Protein AF-A0A8H6DWB8-F1 (afdb_monomer_lite)

InterPro domains:
  IPR018865 Inactive serine/threonine-protein kinase 19-like [PF10494] (78-175)
  IPR018865 Inactive serine/threonine-protein kinase 19-like [PTHR15243] (1-166)

Foldseek 3Di:
DDDDDDDDDDPDDDDDDDDDVVVVVVPDDDDDDDDDDDDDDDDDPDDDPCPPVPCQDDQPDPDDPPPAPVVVLVVCLVPVDDDDDPDPPDDPVNVVVVVVVNVPDASKDFLVVVSSNDPDSVVSVVRQVVCVVVVQKDKAAQPPPPPDSRRIIIHGPVSVLVVLVPDPVDDPVVSDD

pLDDT: mean 73.39, std 18.03, range [39.69, 94.25]

Structure (mmCIF, N/CA/C/O backbone):
data_AF-A0A8H6DWB8-F1
#
_entry.id   AF-A0A8H6DWB8-F1
#
loop_
_atom_site.group_PDB
_atom_site.id
_atom_site.type_symbol
_atom_site.label_atom_id
_atom_site.label_alt_id
_atom_site.label_comp_id
_atom_site.label_asym_id
_atom_site.label_entity_id
_atom_site.label_seq_id
_atom_site.pdbx_PDB_ins_code
_atom_site.Cartn_x
_atom_site.Cartn_y
_atom_site.Cartn_z
_atom_site.occupancy
_atom_site.B_iso_or_equiv
_atom_site.auth_seq_id
_atom_site.auth_comp_id
_atom_site.auth_asym_id
_atom_site.auth_atom_id
_atom_site.pdbx_PDB_model_num
ATOM 1 N N . MET A 1 1 ? 41.504 -56.273 58.563 1.00 39.69 1 MET A N 1
ATOM 2 C CA . MET A 1 1 ? 40.436 -56.239 57.541 1.00 39.69 1 MET A CA 1
ATOM 3 C C . MET A 1 1 ? 40.649 -54.994 56.695 1.00 39.69 1 MET A C 1
ATOM 5 O O . MET A 1 1 ? 40.508 -53.897 57.215 1.00 39.69 1 MET A O 1
ATOM 9 N N . SER A 1 2 ? 41.107 -55.154 55.454 1.00 45.44 2 SER A N 1
ATOM 10 C CA . SER A 1 2 ? 41.433 -54.060 54.530 1.00 45.44 2 SER A CA 1
ATOM 11 C C . SER A 1 2 ? 40.285 -53.857 53.543 1.00 45.44 2 SER A C 1
ATOM 13 O O . SER A 1 2 ? 39.944 -54.768 52.792 1.00 45.44 2 SER A O 1
ATOM 15 N N . LEU A 1 3 ? 39.672 -52.674 53.558 1.00 54.38 3 LEU A N 1
ATOM 16 C CA . LEU A 1 3 ? 38.595 -52.315 52.639 1.00 54.38 3 LEU A CA 1
ATOM 17 C C . LEU A 1 3 ? 39.209 -51.744 51.354 1.00 54.38 3 LEU A C 1
ATOM 19 O O . LEU A 1 3 ? 39.768 -50.650 51.355 1.00 54.38 3 LEU A O 1
ATOM 23 N N . HIS A 1 4 ? 39.130 -52.508 50.265 1.00 50.88 4 HIS A N 1
ATOM 24 C CA . HIS A 1 4 ? 39.502 -52.055 48.928 1.00 50.88 4 HIS A CA 1
ATOM 25 C C . HIS A 1 4 ? 38.440 -51.084 48.394 1.00 50.88 4 HIS A C 1
ATOM 27 O O . HIS A 1 4 ? 37.282 -51.457 48.224 1.00 50.88 4 HIS A O 1
ATOM 33 N N . ALA A 1 5 ? 38.836 -49.844 48.107 1.00 60.22 5 ALA A N 1
ATOM 34 C CA . ALA A 1 5 ? 38.002 -48.877 47.403 1.00 60.22 5 ALA A CA 1
ATOM 35 C C . ALA A 1 5 ? 38.189 -49.043 45.885 1.00 60.22 5 ALA A C 1
ATOM 37 O O . ALA A 1 5 ? 39.232 -48.696 45.333 1.00 60.22 5 ALA A O 1
ATOM 38 N N . THR A 1 6 ? 37.184 -49.586 45.202 1.00 59.06 6 THR A N 1
ATOM 39 C CA . THR A 1 6 ? 37.097 -49.594 43.734 1.00 59.06 6 THR A CA 1
ATOM 40 C C . THR A 1 6 ? 36.538 -48.257 43.230 1.00 59.06 6 THR A C 1
ATOM 42 O O . THR A 1 6 ? 35.483 -47.838 43.713 1.00 59.06 6 THR A O 1
ATOM 45 N N . PRO A 1 7 ? 37.170 -47.577 42.255 1.00 56.56 7 PRO A N 1
ATOM 46 C CA . PRO A 1 7 ? 36.610 -46.367 41.663 1.00 56.56 7 PRO A CA 1
ATOM 47 C C . PRO A 1 7 ? 35.389 -46.707 40.797 1.00 56.56 7 PRO A C 1
ATOM 49 O O . PRO A 1 7 ? 35.483 -47.428 39.805 1.00 56.56 7 PRO A O 1
ATOM 52 N N . ALA A 1 8 ? 34.229 -46.174 41.182 1.00 53.19 8 ALA A N 1
ATOM 53 C CA . ALA A 1 8 ? 32.994 -46.279 40.419 1.00 53.19 8 ALA A CA 1
ATOM 54 C C . ALA A 1 8 ? 33.087 -45.463 39.117 1.00 53.19 8 ALA A C 1
ATOM 56 O O . ALA A 1 8 ? 33.349 -44.258 39.113 1.00 53.19 8 ALA A O 1
ATOM 57 N N . HIS A 1 9 ? 32.852 -46.156 38.007 1.00 44.34 9 HIS A N 1
ATOM 58 C CA . HIS A 1 9 ? 32.803 -45.652 36.640 1.00 44.34 9 HIS A CA 1
ATOM 59 C C . HIS A 1 9 ? 31.644 -44.645 36.473 1.00 44.34 9 HIS A C 1
ATOM 61 O O . HIS A 1 9 ? 30.487 -45.026 36.324 1.00 44.34 9 HIS A O 1
ATOM 67 N N . SER A 1 10 ? 31.942 -43.344 36.485 1.00 60.69 10 SER A N 1
ATOM 68 C CA . SER A 1 10 ? 30.985 -42.288 36.124 1.00 60.69 10 SER A CA 1
ATOM 69 C C . SER A 1 10 ? 31.097 -41.993 34.628 1.00 60.69 10 SER A C 1
ATOM 71 O O . SER A 1 10 ? 32.066 -41.386 34.166 1.00 60.69 10 SER A O 1
ATOM 73 N N . SER A 1 11 ? 30.117 -42.434 33.839 1.00 58.47 11 SER A N 1
ATOM 74 C CA . SER A 1 11 ? 30.010 -42.103 32.415 1.00 58.47 11 SER A CA 1
ATOM 75 C C . SER A 1 11 ? 29.557 -40.649 32.242 1.00 58.47 11 SER A C 1
ATOM 77 O O . SER A 1 11 ? 28.371 -40.350 32.075 1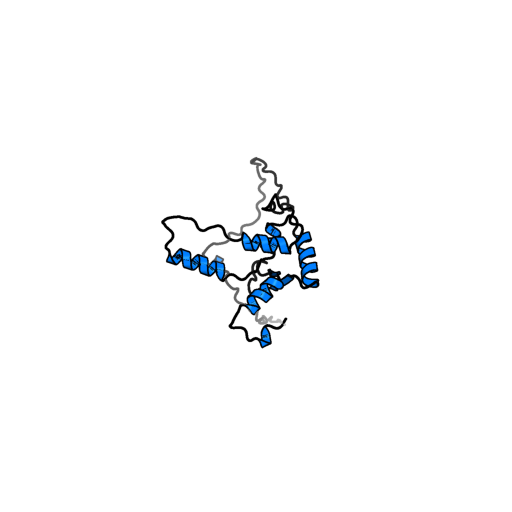.00 58.47 11 SER A O 1
ATOM 79 N N . ARG A 1 12 ? 30.513 -39.717 32.293 1.00 52.66 12 ARG A N 1
ATOM 80 C CA . ARG A 1 12 ? 30.289 -38.300 31.993 1.00 52.66 12 ARG A CA 1
ATOM 81 C C . ARG A 1 12 ? 30.158 -38.110 30.480 1.00 52.66 12 ARG A C 1
ATOM 83 O O . ARG A 1 12 ? 31.144 -38.152 29.754 1.00 52.66 12 ARG A O 1
ATOM 90 N N . ILE A 1 13 ? 28.936 -37.869 30.014 1.00 59.91 13 ILE A N 1
ATOM 91 C CA . ILE A 1 13 ? 28.641 -37.486 28.628 1.00 59.91 13 ILE A CA 1
ATOM 92 C C . ILE A 1 13 ? 29.342 -36.161 28.296 1.00 59.91 13 ILE A C 1
ATOM 94 O O . ILE A 1 13 ? 28.992 -35.098 28.814 1.00 59.91 13 ILE A O 1
ATOM 98 N N . THR A 1 14 ? 30.335 -36.219 27.412 1.00 56.38 14 THR A N 1
ATOM 99 C CA . THR A 1 14 ? 30.997 -35.054 26.822 1.00 56.38 14 THR A CA 1
ATOM 100 C C . THR A 1 14 ? 30.311 -34.716 25.499 1.00 56.38 14 THR A C 1
ATOM 102 O O . THR A 1 14 ? 30.551 -35.325 24.462 1.00 56.38 14 THR A O 1
ATOM 105 N N . LYS A 1 15 ? 29.417 -33.722 25.508 1.00 62.47 15 LYS A N 1
ATOM 106 C CA . LYS A 1 15 ? 28.901 -33.154 24.252 1.00 62.47 15 LYS A CA 1
ATOM 107 C C . LYS A 1 15 ? 30.028 -32.352 23.580 1.00 62.47 15 LYS A C 1
ATOM 109 O O . LYS A 1 15 ? 30.641 -31.521 24.258 1.00 62.47 15 LYS A O 1
ATOM 114 N N . PRO A 1 16 ? 30.312 -32.532 22.277 1.00 56.12 16 PRO A N 1
ATOM 115 C CA . PRO A 1 16 ? 31.316 -31.726 21.598 1.00 56.12 16 PRO A CA 1
ATOM 116 C C . PRO A 1 16 ? 30.833 -30.274 21.505 1.00 56.12 16 PRO A C 1
ATOM 118 O O . PRO A 1 16 ? 29.786 -29.967 20.934 1.00 56.12 16 PRO A O 1
ATOM 121 N N . ARG A 1 17 ? 31.607 -29.356 22.089 1.00 57.06 17 ARG A N 1
ATOM 122 C CA . ARG A 1 17 ? 31.368 -27.913 22.007 1.00 57.06 17 ARG A CA 1
ATOM 123 C C . ARG A 1 17 ? 31.571 -27.462 20.558 1.00 57.06 17 ARG A C 1
ATOM 125 O O . ARG A 1 17 ? 32.680 -27.563 20.034 1.00 57.06 17 ARG A O 1
ATOM 132 N N . ARG A 1 18 ? 30.512 -26.951 19.916 1.00 56.84 18 ARG A N 1
ATOM 133 C CA . ARG A 1 18 ? 30.589 -26.297 18.597 1.00 56.84 18 ARG A CA 1
ATOM 134 C C . ARG A 1 18 ? 31.676 -25.217 18.637 1.00 56.84 18 ARG A C 1
ATOM 136 O O . ARG A 1 18 ? 31.611 -24.300 19.456 1.00 56.84 18 ARG A O 1
ATOM 143 N N . LYS A 1 19 ? 32.685 -25.340 17.772 1.00 56.41 19 LYS A N 1
ATOM 144 C CA . LYS A 1 19 ? 33.695 -24.297 17.567 1.00 56.41 19 LYS A CA 1
ATOM 145 C C . LYS A 1 19 ? 32.993 -23.116 16.892 1.00 56.41 19 LYS A C 1
ATOM 147 O O . LYS A 1 19 ? 32.416 -23.277 15.823 1.00 56.41 19 LYS A O 1
ATOM 152 N N . SER A 1 20 ? 32.985 -21.952 17.537 1.00 62.84 20 SER A N 1
ATOM 153 C CA . SER A 1 20 ? 32.510 -20.712 16.922 1.00 62.84 20 SER A CA 1
ATOM 154 C C . SER A 1 20 ? 33.426 -20.333 15.751 1.00 62.84 20 SER A C 1
ATOM 156 O O . SER A 1 20 ? 34.635 -20.549 15.828 1.00 62.84 20 SER A O 1
ATOM 158 N N . GLY A 1 21 ? 32.873 -19.755 14.677 1.00 61.31 21 GLY A N 1
ATOM 159 C CA . GLY A 1 21 ? 33.621 -19.407 13.452 1.00 61.31 21 GLY A CA 1
ATOM 160 C C . GLY A 1 21 ? 34.842 -18.503 13.684 1.00 61.31 21 GLY A C 1
ATOM 161 O O . GLY A 1 21 ? 35.827 -18.588 12.960 1.00 61.31 21 GLY A O 1
ATOM 162 N N . LEU A 1 22 ? 34.847 -17.734 14.775 1.00 58.12 22 LEU A N 1
ATOM 163 C CA . LEU A 1 22 ? 35.985 -16.920 15.216 1.00 58.12 22 LEU A CA 1
ATOM 164 C C . LEU A 1 22 ? 37.227 -17.744 15.614 1.00 58.12 22 LEU A C 1
ATOM 166 O O . LEU A 1 22 ? 38.342 -17.240 15.525 1.00 58.12 22 LEU A O 1
ATOM 170 N N . ALA A 1 23 ? 37.068 -19.010 16.019 1.00 58.84 23 ALA A N 1
ATOM 171 C CA . ALA A 1 23 ? 38.187 -19.908 16.321 1.00 58.84 23 ALA A CA 1
ATOM 172 C C . ALA A 1 23 ? 38.812 -20.537 15.060 1.00 58.84 23 ALA A C 1
ATOM 174 O O . ALA A 1 23 ? 39.968 -20.951 15.105 1.00 58.84 23 ALA A O 1
ATOM 175 N N . ALA A 1 24 ? 38.078 -20.593 13.940 1.00 61.06 24 ALA A N 1
ATOM 176 C CA . ALA A 1 24 ? 38.606 -21.059 12.654 1.00 61.06 24 ALA A CA 1
ATOM 177 C C . ALA A 1 24 ? 39.546 -20.027 12.002 1.00 61.06 24 ALA A C 1
ATOM 179 O O . ALA A 1 24 ? 40.423 -20.400 11.233 1.00 61.06 24 ALA A O 1
ATOM 180 N N . LEU A 1 25 ? 39.409 -18.748 12.370 1.00 64.75 25 LEU A N 1
ATOM 181 C CA . LEU A 1 25 ? 40.240 -17.636 11.894 1.00 64.75 25 LEU A CA 1
ATOM 182 C C . LEU A 1 25 ? 41.540 -17.438 12.699 1.00 64.75 25 LEU A C 1
ATOM 184 O O . LEU A 1 25 ? 42.267 -16.481 12.465 1.00 64.75 25 LEU A O 1
ATOM 188 N N . GLY A 1 26 ? 41.852 -18.306 13.669 1.00 62.09 26 GLY A N 1
ATOM 189 C CA . GLY A 1 26 ? 43.136 -18.269 14.384 1.00 62.09 26 GLY A CA 1
ATOM 190 C C . GLY A 1 26 ? 43.334 -17.101 15.366 1.00 62.09 26 GLY A C 1
ATOM 191 O O . GLY A 1 26 ? 44.407 -16.997 15.963 1.00 62.09 26 GLY A O 1
ATOM 192 N N . LEU A 1 27 ? 42.323 -16.257 15.612 1.00 61.34 27 LEU A N 1
ATOM 193 C CA . LEU A 1 27 ? 42.412 -15.199 16.624 1.00 61.34 27 LEU A CA 1
ATOM 194 C C . LEU A 1 27 ? 42.347 -15.797 18.041 1.00 61.34 27 LEU A C 1
ATOM 196 O O . LEU A 1 27 ? 41.278 -16.065 18.596 1.00 61.34 27 LEU A O 1
ATOM 200 N N . LYS A 1 28 ? 43.520 -16.010 18.651 1.00 55.53 28 LYS A N 1
ATOM 201 C CA . LYS A 1 28 ? 43.649 -16.436 20.051 1.00 55.53 28 LYS A CA 1
ATOM 202 C C . LYS A 1 28 ? 43.231 -15.304 20.993 1.00 55.53 28 LYS A C 1
ATOM 204 O O . LYS A 1 28 ? 43.901 -14.280 21.089 1.00 55.53 28 LYS A O 1
ATOM 209 N N . ARG A 1 29 ? 42.152 -15.516 21.750 1.00 54.22 29 ARG A N 1
ATOM 210 C CA . ARG A 1 29 ? 41.743 -14.639 22.856 1.00 54.22 29 ARG A CA 1
ATOM 211 C C . ARG A 1 29 ? 42.757 -14.793 24.001 1.00 54.22 29 ARG A C 1
ATOM 213 O O . ARG A 1 29 ? 42.760 -15.822 24.671 1.00 54.22 29 ARG A O 1
ATOM 220 N N . LYS A 1 30 ? 43.640 -13.809 24.204 1.00 50.84 30 LYS A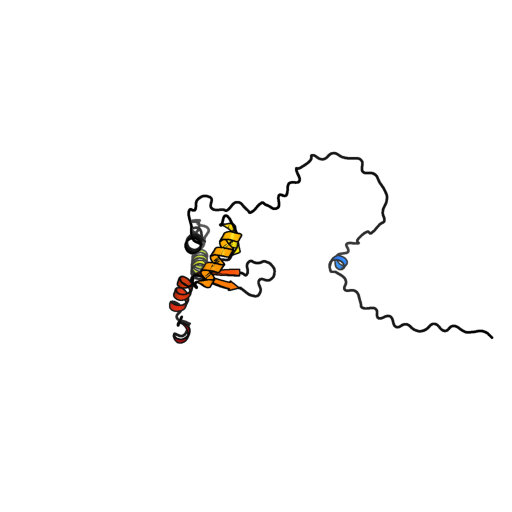 N 1
ATOM 221 C CA . LYS A 1 30 ? 44.504 -13.742 25.394 1.00 50.84 30 LYS A CA 1
ATOM 222 C C . LYS A 1 30 ? 43.633 -13.375 26.595 1.00 50.84 30 LYS A C 1
ATOM 224 O O . LYS A 1 30 ? 43.121 -12.265 26.665 1.00 50.84 30 LYS A O 1
ATOM 229 N N . THR A 1 31 ? 43.442 -14.310 27.517 1.00 55.59 31 THR A N 1
ATOM 230 C CA . THR A 1 31 ? 42.935 -14.015 28.860 1.00 55.59 31 THR A CA 1
ATOM 231 C C . THR A 1 31 ? 44.129 -14.003 29.804 1.00 55.59 31 THR A C 1
ATOM 233 O O . THR A 1 31 ? 44.735 -15.050 30.029 1.00 55.59 31 THR A O 1
ATOM 236 N N . SER A 1 32 ? 44.475 -12.840 30.346 1.00 44.94 32 SER A N 1
ATOM 237 C CA . SER A 1 32 ? 45.394 -12.731 31.478 1.00 44.94 32 SER A CA 1
ATOM 238 C C . SER A 1 32 ? 44.868 -11.698 32.474 1.00 44.94 32 SER A C 1
ATOM 240 O O . SER A 1 32 ? 44.705 -10.535 32.123 1.00 44.94 32 SER A O 1
ATOM 242 N N . SER A 1 33 ? 44.570 -12.237 33.657 1.00 45.38 33 SER A N 1
ATOM 243 C CA . SER A 1 33 ? 44.503 -11.764 35.049 1.00 45.38 33 SER A CA 1
ATOM 244 C C . SER A 1 33 ? 44.648 -10.274 35.423 1.00 45.38 33 SER A C 1
ATOM 246 O O . SER A 1 33 ? 45.336 -9.521 34.739 1.00 45.38 33 SER A O 1
ATOM 248 N N . PRO A 1 34 ? 44.054 -9.863 36.570 1.00 51.88 34 PRO A N 1
ATOM 249 C CA . PRO A 1 34 ? 43.963 -8.470 36.991 1.00 51.88 34 PRO A CA 1
ATOM 250 C C . PRO A 1 34 ? 45.282 -8.007 37.617 1.00 51.88 34 PRO A C 1
ATOM 252 O O . PRO A 1 34 ? 45.722 -8.551 38.630 1.00 51.88 34 PRO A O 1
ATOM 255 N N . SER A 1 35 ? 45.902 -6.982 37.040 1.00 43.69 35 SER A N 1
ATOM 256 C CA . SER A 1 35 ? 46.976 -6.229 37.682 1.00 43.69 35 SER A CA 1
ATOM 257 C C . SER A 1 35 ? 46.498 -4.806 37.948 1.00 43.69 35 SER A C 1
ATOM 259 O O . SER A 1 35 ? 46.054 -4.080 37.062 1.00 43.69 35 SER A O 1
ATOM 261 N N . ASN A 1 36 ? 46.550 -4.446 39.225 1.00 49.28 36 ASN A N 1
ATOM 262 C CA . ASN A 1 36 ? 46.204 -3.144 39.760 1.00 49.28 36 ASN A CA 1
ATOM 263 C C . ASN A 1 36 ? 47.255 -2.133 39.272 1.00 49.28 36 ASN A C 1
ATOM 265 O O . ASN A 1 36 ? 48.379 -2.123 39.771 1.00 49.28 36 ASN A O 1
ATOM 269 N N . ILE A 1 37 ? 46.925 -1.335 38.256 1.00 45.88 37 ILE A N 1
ATOM 270 C CA . ILE A 1 37 ? 47.765 -0.228 37.789 1.00 45.88 37 ILE A CA 1
ATOM 271 C C . ILE A 1 37 ? 46.870 1.004 37.708 1.00 45.88 37 ILE A C 1
ATOM 273 O O . ILE A 1 37 ? 45.916 1.066 36.936 1.00 45.88 37 ILE A O 1
ATOM 277 N N . THR A 1 38 ? 47.179 1.966 38.566 1.00 58.41 38 THR A N 1
ATOM 278 C CA . THR A 1 38 ? 46.554 3.281 38.646 1.00 58.41 38 THR A CA 1
ATOM 279 C C . THR A 1 38 ? 46.678 4.020 37.306 1.00 58.41 38 THR A C 1
ATOM 281 O O . THR A 1 38 ? 47.784 4.127 36.768 1.00 58.41 38 THR A O 1
ATOM 284 N N . PRO A 1 39 ? 45.585 4.558 36.733 1.00 46.94 39 PRO A N 1
ATOM 285 C CA . PRO A 1 39 ? 45.689 5.308 35.493 1.00 46.94 39 PRO A CA 1
ATOM 286 C C . PRO A 1 39 ? 46.200 6.722 35.792 1.00 46.94 39 PRO A C 1
ATOM 288 O O . PRO A 1 39 ? 45.523 7.529 36.429 1.00 46.94 39 PRO A O 1
ATOM 291 N N . LYS A 1 40 ? 47.404 7.039 35.301 1.00 43.75 40 LYS A N 1
ATOM 292 C CA . LYS A 1 40 ? 47.819 8.428 35.069 1.00 43.75 40 LYS A CA 1
ATOM 293 C C . LYS A 1 40 ? 46.841 9.036 34.063 1.00 43.75 40 LYS A C 1
ATOM 295 O O . LYS A 1 40 ? 46.731 8.542 32.944 1.00 43.75 40 LYS A O 1
ATOM 300 N N . GLN A 1 41 ? 46.126 10.076 34.480 1.00 49.03 41 GLN A N 1
ATOM 301 C CA . GLN A 1 41 ? 45.210 10.811 33.619 1.00 49.03 41 GLN A CA 1
ATOM 302 C C . GLN A 1 41 ? 45.985 11.501 32.493 1.00 49.03 41 GLN A C 1
ATOM 304 O O . GLN A 1 41 ? 46.709 12.465 32.727 1.00 49.03 41 GLN A O 1
ATOM 309 N N . LEU A 1 42 ? 45.823 11.000 31.268 1.00 42.53 42 LEU A N 1
ATOM 310 C CA . LEU A 1 42 ? 45.957 11.819 30.071 1.00 42.53 42 LEU A CA 1
ATOM 311 C C . LEU A 1 42 ? 44.598 12.483 29.844 1.00 42.53 42 LEU A C 1
ATOM 313 O O . LEU A 1 42 ? 43.619 11.808 29.528 1.00 42.53 42 LEU A O 1
ATOM 317 N N . SER A 1 43 ? 44.535 13.796 30.034 1.00 49.09 43 SER A N 1
ATOM 318 C CA . SER A 1 43 ? 43.368 14.608 29.707 1.00 49.09 43 SER A CA 1
ATOM 319 C C . SER A 1 43 ? 43.212 14.697 28.188 1.00 49.09 43 SER A C 1
ATOM 321 O O . SER A 1 43 ? 43.930 15.446 27.525 1.00 49.09 43 SER A O 1
ATOM 323 N N . LEU A 1 44 ? 42.278 13.917 27.650 1.00 51.44 44 LEU A N 1
ATOM 324 C CA . LEU A 1 44 ? 41.668 14.159 26.345 1.00 51.44 44 LEU A CA 1
ATOM 325 C C . LEU A 1 44 ? 40.514 15.164 26.528 1.00 51.44 44 LEU A C 1
ATOM 327 O O . LEU A 1 44 ? 39.872 15.137 27.581 1.00 51.44 44 LEU A O 1
ATOM 331 N N . PRO A 1 45 ? 40.249 16.054 25.554 1.00 44.81 45 PRO A N 1
ATOM 332 C CA . PRO A 1 45 ? 39.165 17.026 25.652 1.00 44.81 45 PRO A CA 1
ATOM 333 C C . PRO A 1 45 ? 37.820 16.327 25.879 1.00 44.81 45 PRO A C 1
ATOM 335 O O . PRO A 1 45 ? 37.482 15.386 25.163 1.00 44.81 45 PRO A O 1
ATOM 338 N N . SER A 1 46 ? 37.071 16.785 26.885 1.00 42.94 46 SER A N 1
ATOM 339 C CA . SER A 1 46 ? 35.692 16.366 27.136 1.00 42.94 46 SER A CA 1
ATOM 340 C C . SER A 1 46 ? 34.815 16.719 25.939 1.00 42.94 46 SER A C 1
ATOM 342 O O . SER A 1 46 ? 34.333 17.843 25.828 1.00 42.94 46 SER A O 1
ATOM 344 N N . GLU A 1 47 ? 34.577 15.748 25.066 1.00 55.22 47 GLU A N 1
ATOM 345 C CA . GLU A 1 47 ? 33.397 15.749 24.209 1.00 55.22 47 GLU A CA 1
ATOM 346 C C . GLU A 1 47 ? 32.163 15.581 25.111 1.00 55.22 47 GLU A C 1
ATOM 348 O O . GLU A 1 47 ? 32.135 14.661 25.942 1.00 55.22 47 GLU A O 1
ATOM 353 N N . PRO A 1 48 ? 31.153 16.462 25.026 1.00 45.69 48 PRO A N 1
ATOM 354 C CA . PRO A 1 48 ? 29.957 16.327 25.835 1.00 45.69 48 PRO A CA 1
ATOM 355 C C . PRO A 1 48 ? 29.237 15.027 25.462 1.00 45.69 48 PRO A C 1
ATOM 357 O O . PRO A 1 48 ? 28.684 14.870 24.375 1.00 45.69 48 PRO A O 1
ATOM 360 N N . SER A 1 49 ? 29.226 14.092 26.411 1.00 47.31 49 SER A N 1
ATOM 361 C CA . SER A 1 49 ? 28.339 12.934 26.421 1.00 47.31 49 SER A CA 1
ATOM 362 C C . SER A 1 49 ? 26.902 13.408 26.638 1.00 47.31 49 SER A C 1
ATOM 364 O O . SER A 1 49 ? 26.360 13.389 27.736 1.00 47.31 49 SER A O 1
ATOM 366 N N . ALA A 1 50 ? 26.285 13.857 25.554 1.00 48.12 50 ALA A N 1
ATOM 367 C CA . ALA A 1 50 ? 24.853 14.068 25.460 1.00 48.12 50 ALA A CA 1
ATOM 368 C C . ALA A 1 50 ? 24.341 13.300 24.238 1.00 48.12 50 ALA A C 1
ATOM 370 O O . ALA A 1 50 ? 23.875 13.884 23.265 1.00 48.12 50 ALA A O 1
ATOM 371 N N . TYR A 1 51 ? 24.435 11.967 24.282 1.00 43.62 51 TYR A N 1
ATOM 372 C CA . TYR A 1 51 ? 23.510 11.147 23.501 1.00 43.62 51 TYR A CA 1
ATOM 373 C C . TYR A 1 51 ? 22.148 11.281 24.181 1.00 43.62 51 TYR A C 1
ATOM 375 O O . TYR A 1 51 ? 21.807 10.544 25.102 1.00 43.62 51 TYR A O 1
ATOM 383 N N . ASN A 1 52 ? 21.437 12.335 23.796 1.00 47.09 52 ASN A N 1
ATOM 384 C CA . ASN A 1 52 ? 20.070 12.576 24.202 1.00 47.09 52 ASN A CA 1
ATOM 385 C C . ASN A 1 52 ? 19.207 11.570 23.429 1.00 47.09 52 ASN A C 1
ATOM 387 O O . ASN A 1 52 ? 19.057 11.699 22.215 1.00 47.09 52 ASN A O 1
ATOM 391 N N . ASP A 1 53 ? 18.657 10.573 24.121 1.00 48.47 53 ASP A N 1
ATOM 392 C CA . ASP A 1 53 ? 17.771 9.516 23.586 1.00 48.47 53 ASP A CA 1
ATOM 393 C C . ASP A 1 53 ? 16.398 10.061 23.105 1.00 48.47 53 ASP A C 1
ATOM 395 O O . ASP A 1 53 ? 15.460 9.328 22.827 1.00 48.47 53 ASP A O 1
ATOM 399 N N . GLU A 1 54 ? 16.288 11.387 22.990 1.00 52.75 54 GLU A N 1
ATOM 400 C CA . GLU A 1 54 ? 15.108 12.162 22.591 1.00 52.75 54 GLU A CA 1
ATOM 401 C C . GLU A 1 54 ? 15.221 12.710 21.156 1.00 52.75 54 GLU A C 1
ATOM 403 O O . GLU A 1 54 ? 14.361 13.463 20.694 1.00 52.75 54 GLU A O 1
ATOM 408 N N . GLN A 1 55 ? 16.284 12.378 20.415 1.00 53.03 55 GLN A N 1
ATOM 409 C CA . GLN A 1 55 ? 16.436 12.820 19.027 1.00 53.03 55 GLN A CA 1
ATOM 410 C C . GLN A 1 55 ? 15.599 11.953 18.083 1.00 53.03 55 GLN A C 1
ATOM 412 O O . GLN A 1 55 ? 16.112 11.165 17.287 1.00 53.03 55 GLN A O 1
ATOM 417 N N . GLN A 1 56 ? 14.282 12.156 18.135 1.00 56.31 56 GLN A N 1
ATOM 418 C CA . GLN A 1 56 ? 13.426 11.904 16.983 1.00 56.31 56 GLN A CA 1
ATOM 419 C C . GLN A 1 56 ? 14.046 12.648 15.785 1.00 56.31 56 GLN A C 1
ATOM 421 O O . GLN A 1 56 ? 14.326 13.846 15.911 1.00 56.31 56 GLN A O 1
ATOM 426 N N . PRO A 1 57 ? 14.335 11.976 14.653 1.00 56.50 57 PRO A N 1
ATOM 427 C CA . PRO A 1 57 ? 14.924 12.651 13.505 1.00 56.50 57 PRO A CA 1
ATOM 428 C C . PRO A 1 57 ? 14.050 13.851 13.115 1.00 56.50 57 PRO A C 1
ATOM 430 O O . PRO A 1 57 ? 12.820 13.730 13.150 1.00 56.50 57 PRO A O 1
ATOM 433 N N . PRO A 1 58 ? 14.650 15.009 12.772 1.00 55.22 58 PRO A N 1
ATOM 434 C CA . PRO A 1 58 ? 13.882 16.168 12.350 1.00 55.22 58 PRO A CA 1
ATOM 435 C C . PRO A 1 58 ? 13.036 15.756 11.150 1.00 55.22 58 PRO A C 1
ATOM 437 O O . PRO A 1 58 ? 13.560 15.276 10.142 1.00 55.22 58 PRO A O 1
ATOM 440 N N . SER A 1 59 ? 11.721 15.888 11.296 1.00 54.44 59 SER A N 1
ATOM 441 C CA . SER A 1 59 ? 10.764 15.538 10.255 1.00 54.44 59 SER A CA 1
ATOM 442 C C . SER A 1 59 ? 11.155 16.228 8.961 1.00 54.44 59 SER A C 1
ATOM 444 O O . SER A 1 59 ? 11.342 17.444 8.925 1.00 54.44 59 SER A O 1
ATOM 446 N N . LEU A 1 60 ? 11.296 15.438 7.900 1.00 59.75 60 LEU A N 1
ATOM 447 C CA . LEU A 1 60 ? 11.878 15.889 6.633 1.00 59.75 60 LEU A CA 1
ATOM 448 C C . LEU A 1 60 ? 10.997 16.893 5.867 1.00 59.75 60 LEU A C 1
ATOM 450 O O . LEU A 1 60 ? 11.406 17.387 4.819 1.00 59.75 60 LEU A O 1
ATOM 454 N N . LEU A 1 61 ? 9.800 17.198 6.376 1.00 51.03 61 LEU A N 1
ATOM 455 C CA . LEU A 1 61 ? 8.881 18.184 5.821 1.00 51.03 61 LEU A CA 1
ATOM 456 C C . LEU A 1 61 ? 8.550 19.223 6.895 1.00 51.03 61 LEU A C 1
ATOM 458 O O . LEU A 1 61 ? 7.714 19.001 7.764 1.00 51.03 61 LEU A O 1
ATOM 462 N N . THR A 1 62 ? 9.229 20.367 6.829 1.00 51.06 62 THR A N 1
ATOM 463 C CA . THR A 1 62 ? 9.050 21.504 7.748 1.00 51.06 62 THR A CA 1
ATOM 464 C C . THR A 1 62 ? 7.778 22.312 7.456 1.00 51.06 62 THR A C 1
ATOM 466 O O . THR A 1 62 ? 7.412 23.177 8.245 1.00 51.06 62 THR A O 1
ATOM 469 N N . ASP A 1 63 ? 7.103 22.053 6.330 1.00 50.88 63 ASP A N 1
ATOM 470 C CA . ASP A 1 63 ? 6.039 22.916 5.804 1.00 50.88 63 ASP A CA 1
ATOM 471 C C . ASP A 1 63 ? 4.832 22.132 5.272 1.00 50.88 63 ASP A C 1
ATOM 473 O O . ASP A 1 63 ? 4.485 22.204 4.097 1.00 50.88 63 ASP A O 1
ATOM 477 N N . LEU A 1 64 ? 4.193 21.326 6.123 1.00 51.09 64 LEU A N 1
ATOM 478 C CA . LEU A 1 64 ? 2.941 20.674 5.751 1.00 51.09 64 LEU A CA 1
ATOM 479 C C . LEU A 1 64 ? 1.894 20.803 6.855 1.00 51.09 64 LEU A C 1
ATOM 481 O O . LEU A 1 64 ? 1.890 20.079 7.846 1.00 51.09 64 LEU A O 1
ATOM 485 N N . LYS A 1 65 ? 0.924 21.688 6.609 1.00 52.47 65 LYS A N 1
ATOM 486 C CA . LYS A 1 65 ? -0.415 21.683 7.218 1.00 52.47 65 LYS A CA 1
ATOM 487 C C . LYS A 1 65 ? -1.253 20.500 6.695 1.00 52.47 65 LYS A C 1
ATOM 489 O O . LYS A 1 65 ? -2.427 20.670 6.396 1.00 52.47 65 LYS A O 1
ATOM 494 N N . LEU A 1 66 ? -0.657 19.318 6.543 1.00 51.88 66 LEU A N 1
ATOM 495 C CA . LEU A 1 66 ? -1.406 18.102 6.243 1.00 51.88 66 LEU A CA 1
ATOM 496 C C . LEU A 1 66 ? -1.979 17.608 7.565 1.00 51.88 66 LEU A C 1
ATOM 498 O O . LEU A 1 66 ? -1.253 17.091 8.413 1.00 51.88 66 LEU A O 1
ATOM 502 N N . CYS A 1 67 ? -3.267 17.859 7.776 1.00 61.59 67 CYS A N 1
ATOM 503 C CA . CYS A 1 67 ? -3.934 17.471 9.014 1.00 61.59 67 CYS A CA 1
ATOM 504 C C . CYS A 1 67 ? -4.233 15.966 9.075 1.00 61.59 67 CYS A C 1
ATOM 506 O O . CYS A 1 67 ? -4.354 15.458 10.189 1.00 61.59 67 CYS A O 1
ATOM 508 N N . ASP A 1 68 ? -4.269 15.273 7.924 1.00 81.50 68 ASP A N 1
ATOM 509 C CA . ASP A 1 68 ? -4.812 13.916 7.819 1.00 81.50 68 ASP A CA 1
ATOM 510 C C . ASP A 1 68 ? -3.848 12.917 7.132 1.00 81.50 68 ASP A C 1
ATOM 512 O O . ASP A 1 68 ? -3.255 13.179 6.076 1.00 81.50 68 ASP A O 1
ATOM 516 N N . ILE A 1 69 ? -3.744 11.702 7.680 1.00 89.38 69 ILE A N 1
ATOM 517 C CA . ILE A 1 69 ? -2.913 10.597 7.155 1.00 89.38 69 ILE A CA 1
ATOM 518 C C . ILE A 1 69 ? -3.250 10.184 5.706 1.00 89.38 69 ILE A C 1
ATOM 520 O O . ILE A 1 69 ? -2.323 9.908 4.939 1.00 89.38 69 ILE A O 1
ATOM 524 N N . PRO A 1 70 ? -4.519 10.128 5.256 1.00 89.38 70 PRO A N 1
ATOM 525 C CA . PRO A 1 70 ? -4.846 9.793 3.869 1.00 89.38 70 PRO A CA 1
ATOM 526 C C . PRO A 1 70 ? -4.280 10.788 2.847 1.00 89.38 70 PRO A C 1
ATOM 528 O O . PRO A 1 70 ? -3.857 10.386 1.757 1.00 89.38 70 PRO A O 1
ATOM 531 N N . GLU A 1 71 ? -4.256 12.078 3.187 1.00 87.62 71 GLU A N 1
ATOM 532 C CA . GLU A 1 71 ? -3.660 13.119 2.347 1.00 87.62 71 GLU A CA 1
ATOM 533 C C . GLU A 1 71 ? -2.144 12.937 2.272 1.00 87.62 71 GLU A C 1
ATOM 535 O O . GLU A 1 71 ? -1.547 13.001 1.195 1.00 87.62 71 GLU A O 1
ATOM 540 N N . PHE A 1 72 ? -1.533 12.597 3.404 1.00 88.50 72 PHE A N 1
ATOM 541 C CA . PHE A 1 72 ? -0.110 12.308 3.497 1.00 88.50 72 PHE A CA 1
ATOM 542 C C . PHE A 1 72 ? 0.303 11.108 2.648 1.00 88.50 72 PHE A C 1
ATOM 544 O O . PHE A 1 72 ? 1.246 11.200 1.864 1.00 88.50 72 PHE A O 1
ATOM 551 N N . ILE A 1 73 ? -0.453 10.010 2.721 1.00 90.69 73 ILE A N 1
ATOM 552 C CA . ILE A 1 73 ? -0.217 8.825 1.890 1.00 90.69 73 ILE A CA 1
ATOM 553 C C . ILE A 1 73 ? -0.338 9.173 0.403 1.00 90.69 73 ILE A C 1
ATOM 555 O O . ILE A 1 73 ? 0.511 8.773 -0.394 1.00 90.69 73 ILE A O 1
ATOM 559 N N . THR A 1 74 ? -1.355 9.951 0.030 1.00 89.50 74 THR A N 1
ATOM 560 C CA . THR A 1 74 ? -1.551 10.376 -1.364 1.00 89.50 74 THR A CA 1
ATOM 561 C C . THR A 1 74 ? -0.372 11.236 -1.835 1.00 89.50 74 THR A C 1
ATOM 563 O O . THR A 1 74 ? 0.201 10.979 -2.892 1.00 89.50 74 THR A O 1
ATOM 566 N N . THR A 1 75 ? 0.057 12.194 -1.012 1.00 89.88 75 THR A N 1
ATOM 567 C CA . THR A 1 75 ? 1.177 13.103 -1.303 1.00 89.88 75 THR A CA 1
ATOM 568 C C . THR A 1 75 ? 2.500 12.357 -1.425 1.00 89.88 75 THR A C 1
ATOM 570 O O . THR A 1 75 ? 3.289 12.625 -2.333 1.00 89.88 75 THR A O 1
ATOM 573 N N . MET A 1 76 ? 2.742 11.389 -0.542 1.00 89.12 76 MET A N 1
ATOM 574 C CA . MET A 1 76 ? 3.901 10.511 -0.626 1.00 89.12 76 MET A CA 1
ATOM 575 C C . MET A 1 76 ? 3.886 9.716 -1.922 1.00 89.12 76 MET A C 1
ATOM 577 O O . MET A 1 76 ? 4.897 9.696 -2.614 1.00 89.12 76 MET A O 1
ATOM 581 N N . GLN A 1 77 ? 2.762 9.103 -2.296 1.00 88.81 77 GLN A N 1
ATOM 582 C CA . GLN A 1 77 ? 2.664 8.320 -3.531 1.00 88.81 77 GLN A CA 1
ATOM 583 C C . GLN A 1 77 ? 2.928 9.170 -4.779 1.00 88.81 77 GLN A C 1
ATOM 585 O O . GLN A 1 77 ? 3.666 8.732 -5.663 1.00 88.81 77 GLN A O 1
ATOM 590 N N . THR A 1 78 ? 2.412 10.402 -4.840 1.00 88.06 78 THR A N 1
ATOM 591 C CA . THR A 1 78 ? 2.652 11.296 -5.986 1.00 88.06 78 THR A CA 1
ATOM 592 C C . THR A 1 78 ? 4.096 11.794 -6.060 1.00 88.06 78 THR A C 1
ATOM 594 O O . THR A 1 78 ? 4.606 12.004 -7.159 1.00 88.06 78 THR A O 1
ATOM 597 N N . HIS A 1 79 ? 4.774 11.946 -4.917 1.00 88.44 79 HIS A N 1
ATOM 598 C CA . HIS A 1 79 ? 6.141 12.482 -4.834 1.00 88.44 79 HIS A CA 1
ATOM 599 C C . HIS A 1 79 ? 7.212 11.433 -4.499 1.00 88.44 79 HIS A C 1
ATOM 601 O O . HIS A 1 79 ? 8.365 11.791 -4.271 1.00 88.44 79 HIS A O 1
ATOM 607 N N . THR A 1 80 ? 6.878 10.136 -4.508 1.00 87.38 80 THR A N 1
ATOM 608 C CA . THR A 1 80 ? 7.823 9.055 -4.148 1.00 87.38 80 THR A CA 1
ATOM 609 C C . THR A 1 80 ? 9.046 9.048 -5.062 1.00 87.38 80 THR A C 1
ATOM 611 O O . THR A 1 80 ? 10.140 8.661 -4.657 1.00 87.38 80 THR A O 1
ATOM 614 N N . PHE A 1 81 ? 8.872 9.472 -6.313 1.00 90.00 81 PHE A N 1
ATOM 615 C CA . PHE A 1 81 ? 9.919 9.408 -7.313 1.00 90.00 81 PHE A CA 1
ATOM 616 C C . PHE A 1 81 ? 10.174 10.758 -7.963 1.00 90.00 81 PHE A C 1
ATOM 618 O O . PHE A 1 81 ? 9.276 11.364 -8.548 1.00 90.00 81 PHE A O 1
ATOM 625 N N . SER A 1 82 ? 11.441 11.152 -7.994 1.00 88.81 82 SER A N 1
ATOM 626 C CA . SER A 1 82 ? 11.881 12.291 -8.784 1.00 88.81 82 SER A CA 1
ATOM 627 C C . SER A 1 82 ? 11.772 12.017 -10.297 1.00 88.81 82 SER A C 1
ATOM 629 O O . SER A 1 82 ? 11.719 10.858 -10.749 1.00 88.81 82 SER A O 1
ATOM 631 N N . PRO A 1 83 ? 11.713 13.076 -11.120 1.00 88.00 83 PRO A N 1
ATOM 632 C CA . PRO A 1 83 ? 11.874 12.955 -12.563 1.00 88.00 83 PRO A CA 1
ATOM 633 C C . PRO A 1 83 ? 13.203 12.278 -12.917 1.00 88.00 83 PRO A C 1
ATOM 635 O O . PRO A 1 83 ? 14.213 12.482 -12.243 1.00 88.00 83 PRO A O 1
ATOM 638 N N . LEU A 1 84 ? 13.213 11.476 -13.985 1.00 87.44 84 LEU A N 1
ATOM 639 C CA . LEU A 1 84 ? 14.454 10.867 -14.463 1.00 87.44 84 LEU A CA 1
ATOM 640 C C . LEU A 1 84 ? 15.410 11.951 -14.991 1.00 87.44 84 LEU A C 1
ATOM 642 O O . LEU A 1 84 ? 14.955 12.900 -15.639 1.00 87.44 84 LEU A O 1
ATOM 646 N N . PRO A 1 85 ? 16.727 11.822 -14.748 1.00 86.69 85 PRO A N 1
ATOM 647 C CA . PRO A 1 85 ? 17.698 12.773 -15.266 1.00 86.69 85 PRO A CA 1
ATOM 648 C C . PRO A 1 85 ? 17.706 12.734 -16.798 1.00 86.69 85 PRO A C 1
ATOM 650 O O . PRO A 1 85 ? 17.746 11.663 -17.402 1.00 86.69 85 PRO A O 1
ATOM 653 N N . LYS A 1 86 ? 17.725 13.909 -17.438 1.00 81.25 86 LYS A N 1
ATOM 654 C CA . LYS A 1 86 ? 17.896 14.057 -18.896 1.00 81.25 86 LYS A CA 1
ATOM 655 C C . LYS A 1 86 ? 19.373 13.927 -19.290 1.00 81.25 86 LYS A C 1
ATOM 657 O O . LYS A 1 86 ? 19.913 14.786 -19.981 1.00 81.25 86 LYS A O 1
ATOM 662 N N . SER A 1 87 ? 20.060 12.910 -18.777 1.00 78.19 87 SER A N 1
ATOM 663 C CA . SER A 1 87 ? 21.462 12.674 -19.107 1.00 78.19 87 SER A CA 1
ATOM 664 C C . SER A 1 87 ? 21.569 11.831 -20.386 1.00 78.19 87 SER A C 1
ATOM 666 O O . SER A 1 87 ? 20.804 10.881 -20.553 1.00 78.19 87 SER A O 1
ATOM 668 N N . PRO A 1 88 ? 22.544 12.110 -21.273 1.00 72.25 88 PRO A N 1
ATOM 669 C CA . PRO A 1 88 ? 22.778 11.306 -22.480 1.00 72.25 88 PRO A CA 1
ATOM 670 C C . PRO A 1 88 ? 23.234 9.867 -22.168 1.00 72.25 88 PRO A C 1
ATOM 672 O O . PRO A 1 88 ? 23.321 9.034 -23.061 1.00 72.25 88 PRO A O 1
ATOM 675 N N . SER A 1 89 ? 23.530 9.578 -20.898 1.00 75.00 89 SER A N 1
ATOM 676 C CA . SER A 1 89 ? 23.999 8.283 -20.400 1.00 75.00 89 SER A CA 1
ATOM 677 C C . SER A 1 89 ? 22.865 7.261 -20.204 1.00 75.00 89 SER A C 1
ATOM 679 O O . SER A 1 89 ? 23.113 6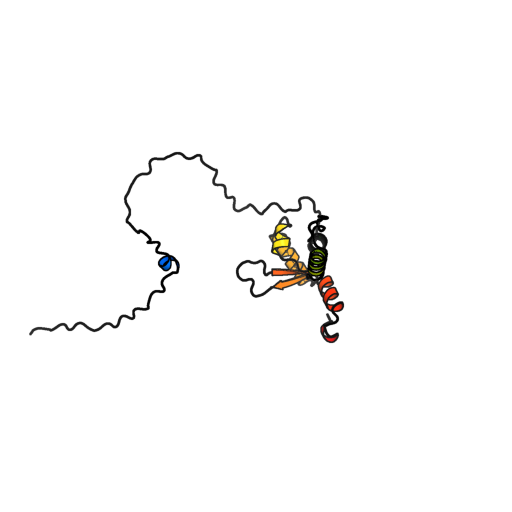.054 -20.215 1.00 75.00 89 SER A O 1
ATOM 681 N N . LEU A 1 90 ? 21.606 7.701 -20.053 1.00 83.69 90 LEU A N 1
ATOM 682 C CA . LEU A 1 90 ? 20.496 6.769 -19.847 1.00 83.69 90 LEU A CA 1
ATOM 683 C C . LEU A 1 90 ? 20.041 6.161 -21.182 1.00 83.69 90 LEU A C 1
ATOM 685 O O . LEU A 1 90 ? 19.412 6.821 -22.008 1.00 83.69 90 LEU A O 1
ATOM 689 N N . SER A 1 91 ? 20.332 4.875 -21.381 1.00 89.94 91 SER A N 1
ATOM 690 C CA . SER A 1 91 ? 19.802 4.112 -22.516 1.00 89.94 91 SER A CA 1
ATOM 691 C C . SER A 1 91 ? 18.268 4.090 -22.489 1.00 89.94 91 SER A C 1
ATOM 693 O O . SER A 1 91 ? 17.667 3.912 -21.429 1.00 89.94 91 SER A O 1
ATOM 695 N N . SER A 1 92 ? 17.626 4.198 -23.656 1.00 88.94 92 SER A N 1
ATOM 696 C CA . SER A 1 92 ? 16.162 4.142 -23.799 1.00 88.94 92 SER A CA 1
ATOM 697 C C . SER A 1 92 ? 15.549 2.883 -23.173 1.00 88.94 92 SER A C 1
ATOM 699 O O . SER A 1 92 ? 14.498 2.962 -22.536 1.00 88.94 92 SER A O 1
ATOM 701 N N . THR A 1 93 ? 16.235 1.741 -23.277 1.00 92.56 93 THR A N 1
ATOM 702 C CA . THR A 1 93 ? 15.827 0.466 -22.666 1.00 92.56 93 THR A CA 1
ATOM 703 C C . THR A 1 93 ? 15.855 0.519 -21.139 1.00 92.56 93 THR A C 1
ATOM 705 O O . THR A 1 93 ? 15.004 -0.062 -20.466 1.00 92.56 93 THR A O 1
ATOM 708 N N . LEU A 1 94 ? 16.829 1.228 -20.566 1.00 90.56 94 LEU A N 1
ATOM 709 C CA . LEU A 1 94 ? 16.937 1.409 -19.121 1.00 90.56 94 LEU A CA 1
ATOM 710 C C . LEU A 1 94 ? 15.821 2.348 -18.638 1.00 90.56 94 LEU A C 1
ATOM 712 O O . LEU A 1 94 ? 15.113 2.023 -17.683 1.00 90.56 94 LEU A O 1
ATOM 716 N N . THR A 1 95 ? 15.595 3.454 -19.351 1.00 92.12 95 THR A N 1
ATOM 717 C CA . THR A 1 95 ? 14.496 4.394 -19.088 1.00 92.12 95 THR A CA 1
ATOM 718 C C . THR A 1 95 ? 13.144 3.684 -19.076 1.00 92.12 95 THR A C 1
ATOM 720 O O . THR A 1 95 ? 12.395 3.813 -18.108 1.00 92.12 95 THR A O 1
ATOM 723 N N . SER A 1 96 ? 12.838 2.892 -20.110 1.00 93.56 96 SER A N 1
ATOM 724 C CA . SER A 1 96 ? 11.563 2.172 -20.199 1.00 93.56 96 SER A CA 1
ATOM 725 C C . SER A 1 96 ? 11.411 1.147 -19.078 1.00 93.56 96 SER A C 1
ATOM 727 O O . SER A 1 96 ? 10.348 1.068 -18.463 1.00 93.56 96 SER A O 1
ATOM 729 N N . ARG A 1 97 ? 12.484 0.425 -18.730 1.00 94.25 97 ARG A N 1
ATOM 730 C CA . ARG A 1 97 ? 12.482 -0.517 -17.606 1.00 94.25 97 ARG A CA 1
ATOM 731 C C . ARG A 1 97 ? 12.183 0.174 -16.278 1.00 94.25 97 ARG A C 1
ATOM 733 O O . ARG A 1 97 ? 11.364 -0.339 -15.520 1.00 94.25 97 ARG A O 1
ATOM 740 N N . ILE A 1 98 ? 12.806 1.321 -15.995 1.00 93.88 98 ILE A N 1
ATOM 741 C CA . ILE A 1 98 ? 12.540 2.070 -14.757 1.00 93.88 98 ILE A CA 1
ATOM 742 C C . ILE A 1 98 ? 11.099 2.577 -14.731 1.00 93.88 98 ILE A C 1
ATOM 744 O O . ILE A 1 98 ? 10.431 2.444 -13.708 1.00 93.88 98 ILE A O 1
ATOM 748 N N . LEU A 1 99 ? 10.611 3.153 -15.830 1.00 91.25 99 LEU A N 1
ATOM 749 C CA . LEU A 1 99 ? 9.246 3.678 -15.890 1.00 91.25 99 LEU A CA 1
ATOM 750 C C . LEU A 1 99 ? 8.206 2.565 -15.725 1.00 91.25 99 LEU A C 1
ATOM 752 O O . LEU A 1 99 ? 7.253 2.733 -14.966 1.00 91.25 99 LEU A O 1
ATOM 756 N N . ASN A 1 100 ? 8.431 1.407 -16.347 1.00 93.94 100 ASN A N 1
ATOM 757 C CA . ASN A 1 100 ? 7.586 0.230 -16.162 1.00 93.94 100 ASN A CA 1
ATOM 758 C C . ASN A 1 100 ? 7.644 -0.278 -14.720 1.00 93.94 100 ASN A C 1
ATOM 760 O O . ASN A 1 100 ? 6.603 -0.550 -14.134 1.00 93.94 100 ASN A O 1
ATOM 764 N N . HIS A 1 101 ? 8.834 -0.341 -14.117 1.00 92.81 101 HIS A N 1
ATOM 765 C CA . HIS A 1 101 ? 8.970 -0.731 -12.716 1.00 92.81 101 HIS A CA 1
ATOM 766 C C . HIS A 1 101 ? 8.215 0.232 -11.792 1.00 92.81 101 HIS A C 1
ATOM 768 O O . HIS A 1 101 ? 7.456 -0.218 -10.945 1.00 92.81 101 HIS A O 1
ATOM 774 N N . ARG A 1 102 ? 8.363 1.552 -11.978 1.00 91.75 102 ARG A N 1
ATOM 775 C CA . ARG A 1 102 ? 7.632 2.576 -11.208 1.00 91.75 102 ARG A CA 1
ATOM 776 C C . ARG A 1 102 ? 6.118 2.430 -11.362 1.00 91.75 102 ARG A C 1
ATOM 778 O O . ARG A 1 102 ? 5.407 2.559 -10.374 1.00 91.75 102 ARG A O 1
ATOM 785 N N . ARG A 1 103 ? 5.636 2.140 -12.575 1.00 88.38 103 ARG A N 1
ATOM 786 C CA . ARG A 1 103 ? 4.210 1.928 -12.867 1.00 88.38 103 ARG A CA 1
ATOM 787 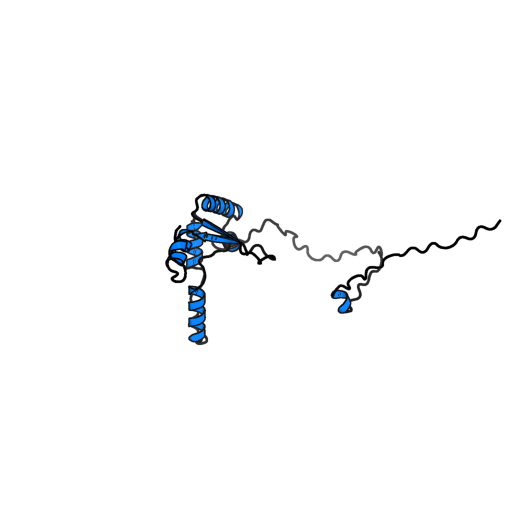C C . ARG A 1 103 ? 3.644 0.668 -12.206 1.00 88.38 103 ARG A C 1
ATOM 789 O O . ARG A 1 103 ? 2.473 0.660 -11.856 1.00 88.38 103 ARG A O 1
ATOM 796 N N . LEU A 1 104 ? 4.450 -0.382 -12.064 1.00 88.81 104 LEU A N 1
ATOM 797 C CA . LEU A 1 104 ? 4.033 -1.666 -11.490 1.00 88.81 104 LEU A CA 1
ATOM 798 C C . LEU A 1 104 ? 4.118 -1.715 -9.958 1.00 88.81 104 LEU A C 1
ATOM 800 O O . LEU A 1 104 ? 3.796 -2.744 -9.366 1.00 88.81 104 LEU A O 1
ATOM 804 N N . LEU A 1 105 ? 4.565 -0.642 -9.302 1.00 88.25 105 LEU A N 1
ATOM 805 C CA . LEU A 1 105 ? 4.638 -0.632 -7.848 1.00 88.25 105 LEU A CA 1
ATOM 806 C C . LEU A 1 105 ? 3.239 -0.562 -7.227 1.00 88.25 105 LEU A C 1
ATOM 808 O O . LEU A 1 105 ? 2.424 0.265 -7.640 1.00 88.25 105 LEU A O 1
ATOM 812 N N . PRO A 1 106 ? 2.958 -1.395 -6.211 1.00 86.25 106 PRO A N 1
ATOM 813 C CA . PRO A 1 106 ? 1.688 -1.334 -5.511 1.00 86.25 106 PRO A CA 1
ATOM 814 C C . PRO A 1 106 ? 1.571 -0.014 -4.731 1.00 86.25 106 PRO A C 1
ATOM 816 O O . PRO A 1 106 ? 2.586 0.500 -4.249 1.00 86.25 106 PRO A O 1
ATOM 819 N N . PRO A 1 107 ? 0.347 0.515 -4.535 1.00 87.75 107 PRO A N 1
ATOM 820 C CA . PRO A 1 107 ? 0.091 1.715 -3.738 1.00 87.75 107 PRO A CA 1
ATOM 821 C C . PRO A 1 107 ? 0.215 1.418 -2.231 1.00 87.75 107 PRO A C 1
ATOM 823 O O . PRO A 1 107 ? -0.743 1.537 -1.469 1.00 87.75 107 PRO A O 1
ATOM 826 N N . PHE A 1 108 ? 1.404 1.000 -1.801 1.00 89.31 108 PHE A N 1
ATOM 827 C CA . PHE A 1 108 ? 1.742 0.588 -0.442 1.00 89.31 108 PHE A CA 1
ATOM 828 C C . PHE A 1 108 ? 2.756 1.544 0.175 1.00 89.31 108 PHE A C 1
ATOM 830 O O . PHE A 1 108 ? 3.754 1.892 -0.457 1.00 89.31 108 PHE A O 1
ATOM 837 N N . ILE A 1 109 ? 2.520 1.935 1.428 1.00 90.81 109 ILE A N 1
ATOM 838 C CA . ILE A 1 109 ? 3.455 2.752 2.202 1.00 90.81 109 ILE A CA 1
ATOM 839 C C . ILE A 1 109 ? 3.797 2.035 3.500 1.00 90.81 109 ILE A C 1
ATOM 841 O O . ILE A 1 109 ? 2.911 1.587 4.224 1.00 90.81 109 ILE A O 1
ATOM 845 N N . SER A 1 110 ? 5.089 1.955 3.814 1.00 90.00 110 SER A N 1
ATOM 846 C CA . SER A 1 110 ? 5.546 1.435 5.099 1.00 90.00 110 SER A CA 1
ATOM 847 C C . SER A 1 110 ? 5.277 2.432 6.224 1.00 90.00 110 SER A C 1
ATOM 849 O O . SER A 1 110 ? 5.440 3.643 6.064 1.00 90.00 110 SER A O 1
ATOM 851 N N . ILE A 1 111 ? 4.930 1.925 7.403 1.00 90.75 111 ILE A N 1
ATOM 852 C CA . ILE A 1 111 ? 4.688 2.781 8.575 1.00 90.75 111 ILE A CA 1
ATOM 853 C C . ILE A 1 111 ? 5.967 3.515 8.994 1.00 90.75 111 ILE A C 1
ATOM 855 O O . ILE A 1 111 ? 5.920 4.682 9.366 1.00 90.75 111 ILE A O 1
ATOM 859 N N . ALA A 1 112 ? 7.130 2.888 8.804 1.00 87.25 112 ALA A N 1
ATOM 860 C CA . ALA A 1 112 ? 8.422 3.542 8.991 1.00 87.25 112 ALA A CA 1
ATOM 861 C C . ALA A 1 112 ? 8.582 4.809 8.126 1.00 87.25 112 ALA A C 1
ATOM 863 O O . ALA A 1 112 ? 9.143 5.798 8.592 1.00 87.25 112 ALA A O 1
ATOM 864 N N . HIS A 1 113 ? 8.068 4.810 6.889 1.00 87.62 113 HIS A N 1
ATOM 865 C CA . HIS A 1 113 ? 8.101 5.996 6.030 1.00 87.62 113 HIS A CA 1
ATOM 866 C C . HIS A 1 113 ? 7.146 7.080 6.545 1.00 87.62 113 HIS A C 1
ATOM 868 O O . HIS A 1 113 ? 7.518 8.251 6.579 1.00 87.62 113 HIS A O 1
ATOM 874 N N . LEU A 1 114 ? 5.958 6.693 7.024 1.00 89.31 114 LEU A N 1
ATOM 875 C CA . LEU A 1 114 ? 5.029 7.631 7.659 1.00 89.31 114 LEU A CA 1
ATOM 876 C C . LEU A 1 114 ? 5.653 8.292 8.888 1.00 89.31 114 LEU A C 1
ATOM 878 O O . LEU A 1 114 ? 5.623 9.515 9.001 1.00 89.31 114 LEU A O 1
ATOM 882 N N . HIS A 1 115 ? 6.286 7.506 9.757 1.00 89.38 115 HIS A N 1
ATOM 883 C CA . HIS A 1 115 ? 6.980 8.023 10.932 1.00 89.38 115 HIS A CA 1
ATOM 884 C C . HIS A 1 115 ? 8.109 8.983 10.576 1.00 89.38 115 HIS A C 1
ATOM 886 O O . HIS A 1 115 ? 8.196 10.042 11.188 1.00 89.38 115 HIS A O 1
ATOM 892 N N . ALA A 1 116 ? 8.926 8.648 9.573 1.00 87.06 116 ALA A N 1
ATOM 893 C CA . ALA A 1 116 ? 10.070 9.463 9.164 1.00 87.06 116 ALA A CA 1
ATOM 894 C C . ALA A 1 116 ? 9.674 10.862 8.671 1.00 87.06 116 ALA A C 1
ATOM 896 O O . ALA A 1 116 ? 10.430 11.821 8.829 1.00 87.06 116 ALA A O 1
ATOM 897 N N . VAL A 1 117 ? 8.500 10.984 8.054 1.00 83.31 117 VAL A N 1
ATOM 898 C CA . VAL A 1 117 ? 8.032 12.264 7.518 1.00 83.31 117 VAL A CA 1
ATOM 899 C C . VAL A 1 117 ? 7.132 12.995 8.521 1.00 83.31 117 VAL A C 1
ATOM 901 O O . VAL A 1 117 ? 7.053 14.220 8.496 1.00 83.31 117 VAL A O 1
ATOM 904 N N . SER A 1 118 ? 6.481 12.276 9.437 1.00 83.00 118 SER A N 1
ATOM 905 C CA . SER A 1 118 ? 5.637 12.867 10.478 1.00 83.00 118 SER A CA 1
ATOM 906 C C . SER A 1 118 ? 6.438 13.492 11.629 1.00 83.00 118 SER A C 1
ATOM 908 O O . SER A 1 118 ? 7.556 13.079 11.931 1.00 83.00 118 SER A O 1
ATOM 910 N N . HIS A 1 119 ? 5.831 14.446 12.339 1.00 79.69 119 HIS A N 1
ATOM 911 C CA . HIS A 1 119 ? 6.404 15.039 13.556 1.00 79.69 119 HIS A CA 1
ATOM 912 C C . HIS A 1 119 ? 6.294 14.165 14.804 1.00 79.69 119 HIS A C 1
ATOM 914 O O . HIS A 1 119 ? 7.099 14.301 15.721 1.00 79.69 119 HIS A O 1
ATOM 920 N N . SER A 1 120 ? 5.307 13.271 14.866 1.00 84.88 120 SER A N 1
ATOM 921 C CA . SER A 1 120 ? 5.029 12.467 16.055 1.00 84.88 120 SER A CA 1
ATOM 922 C C . SER A 1 120 ? 4.575 11.066 15.667 1.00 84.88 120 SER A C 1
ATOM 924 O O . SER A 1 120 ? 3.448 10.881 15.207 1.00 84.88 120 SER A O 1
ATOM 926 N N . ALA A 1 121 ? 5.435 10.074 15.911 1.00 86.75 121 ALA A N 1
ATOM 927 C CA . ALA A 1 121 ? 5.129 8.671 15.638 1.00 86.75 121 ALA A CA 1
ATOM 928 C C . ALA A 1 121 ? 3.878 8.183 16.391 1.00 86.75 121 ALA A C 1
ATOM 930 O O . ALA A 1 121 ? 3.005 7.546 15.809 1.00 86.75 121 ALA A O 1
ATOM 931 N N . THR A 1 122 ? 3.723 8.578 17.657 1.00 88.81 122 THR A N 1
ATOM 932 C CA . THR A 1 122 ? 2.589 8.163 18.497 1.00 88.81 122 THR A CA 1
ATOM 933 C C . THR A 1 122 ? 1.253 8.727 18.021 1.00 88.81 122 THR A C 1
ATOM 935 O O . THR A 1 122 ? 0.221 8.067 18.154 1.00 88.81 122 THR A O 1
ATOM 938 N N . ARG A 1 123 ? 1.243 9.942 17.458 1.00 88.25 123 ARG A N 1
ATOM 939 C CA . ARG A 1 123 ? 0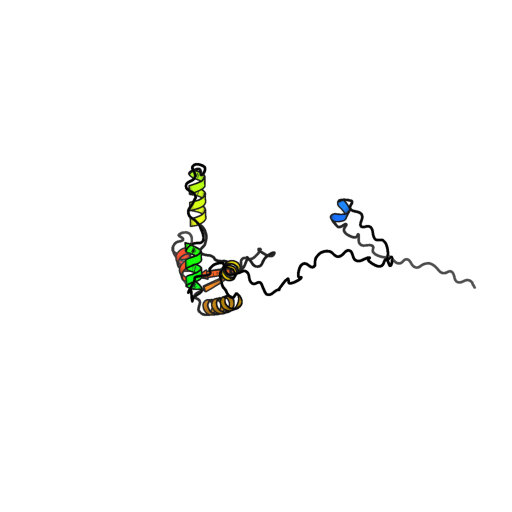.038 10.519 16.849 1.00 88.25 123 ARG A CA 1
ATOM 940 C C . ARG A 1 123 ? -0.354 9.752 15.588 1.00 88.25 123 ARG A C 1
ATOM 942 O O . ARG A 1 123 ? -1.527 9.420 15.440 1.00 88.25 123 ARG A O 1
ATOM 949 N N . VAL A 1 124 ? 0.626 9.437 14.739 1.00 90.56 124 VAL A N 1
ATOM 950 C CA . VAL A 1 124 ? 0.424 8.650 13.515 1.00 90.56 124 VAL A CA 1
ATOM 951 C C . VAL A 1 124 ? -0.184 7.287 13.837 1.00 90.56 124 VAL A C 1
ATOM 953 O O . VAL A 1 124 ? -1.188 6.923 13.235 1.00 90.56 124 VAL A O 1
ATOM 956 N N . ASP A 1 125 ? 0.335 6.567 14.832 1.00 91.00 125 ASP A N 1
ATOM 957 C CA . ASP A 1 125 ? -0.188 5.240 15.194 1.00 91.00 125 ASP A CA 1
ATOM 958 C C . ASP A 1 125 ? -1.634 5.278 15.696 1.00 91.00 125 ASP A C 1
ATOM 960 O O . ASP A 1 125 ? -2.445 4.404 15.363 1.00 91.00 125 ASP A O 1
ATOM 964 N N . ARG A 1 126 ? -1.982 6.303 16.485 1.00 91.50 126 ARG A N 1
ATOM 965 C CA . ARG A 1 126 ? -3.358 6.513 16.963 1.00 91.50 126 ARG A CA 1
ATOM 966 C C . ARG A 1 126 ? -4.308 6.775 15.801 1.00 91.50 126 ARG A C 1
ATOM 968 O O . ARG A 1 126 ? -5.394 6.199 15.761 1.00 91.50 126 ARG A O 1
ATOM 975 N N . GLU A 1 127 ? -3.894 7.611 14.857 1.00 91.06 127 GLU A N 1
ATOM 976 C CA . GLU A 1 127 ? -4.702 7.953 13.692 1.00 91.06 127 GLU A CA 1
ATOM 977 C C . GLU A 1 127 ? -4.838 6.775 12.722 1.00 91.06 127 GLU A C 1
ATOM 979 O O . GLU A 1 127 ? -5.947 6.465 12.292 1.00 91.06 127 GLU A O 1
ATOM 984 N N . ILE A 1 128 ? -3.752 6.042 12.458 1.00 92.44 128 ILE A N 1
ATOM 985 C CA . ILE A 1 128 ? -3.790 4.798 11.680 1.00 92.44 128 ILE A CA 1
ATOM 986 C C . ILE A 1 128 ? -4.766 3.814 12.322 1.00 92.44 128 ILE A C 1
ATOM 988 O O . ILE A 1 128 ? -5.612 3.261 11.627 1.00 92.44 128 ILE A O 1
ATOM 992 N N . SER A 1 129 ? -4.695 3.615 13.640 1.00 92.75 129 SER A N 1
ATOM 993 C CA . SER A 1 129 ? -5.596 2.697 14.345 1.00 92.75 129 SER A CA 1
ATOM 994 C C . SER A 1 129 ? -7.061 3.129 14.220 1.00 92.75 129 SER A C 1
ATOM 996 O O . SER A 1 129 ? -7.927 2.295 13.960 1.00 92.75 129 SER A O 1
ATOM 998 N N . ALA A 1 130 ? -7.343 4.430 14.333 1.00 92.25 130 ALA A N 1
ATOM 999 C CA . ALA A 1 130 ? -8.685 4.967 14.126 1.00 92.25 130 ALA A CA 1
ATOM 1000 C C . ALA A 1 130 ? -9.180 4.741 12.685 1.00 92.25 130 ALA A C 1
ATOM 1002 O O . ALA A 1 130 ? -10.295 4.261 12.490 1.00 92.25 130 ALA A O 1
ATOM 1003 N N . LEU A 1 131 ? -8.343 5.017 11.681 1.00 92.12 131 LEU A N 1
ATOM 1004 C CA . LEU A 1 131 ? -8.681 4.863 10.261 1.00 92.12 131 LEU A CA 1
ATOM 1005 C C . LEU A 1 131 ? -8.780 3.403 9.804 1.00 92.12 131 LEU A C 1
ATOM 1007 O O . LEU A 1 131 ? -9.496 3.095 8.849 1.00 92.12 131 LEU A O 1
ATOM 1011 N N . VAL A 1 132 ? -8.065 2.498 10.468 1.00 93.25 132 VAL A N 1
ATOM 1012 C CA . VAL A 1 132 ? -8.213 1.053 10.269 1.00 93.25 132 VAL A CA 1
ATOM 1013 C C . VAL A 1 132 ? -9.545 0.579 10.844 1.00 93.25 132 VAL A C 1
ATOM 1015 O O . VAL A 1 132 ? -10.256 -0.168 10.176 1.00 93.25 132 VAL A O 1
ATOM 1018 N N . ASN A 1 133 ? -9.931 1.065 12.027 1.00 91.38 133 ASN A N 1
ATOM 1019 C CA . ASN A 1 133 ? -11.218 0.722 12.639 1.00 91.38 133 ASN A CA 1
ATOM 1020 C C . ASN A 1 133 ? -12.416 1.235 11.825 1.00 91.38 133 ASN A C 1
ATOM 1022 O O . ASN A 1 133 ? -13.445 0.567 11.778 1.00 91.38 133 ASN A O 1
ATOM 1026 N N . THR A 1 134 ? -12.293 2.390 11.161 1.00 91.12 134 THR A N 1
ATOM 1027 C CA . THR A 1 134 ? -13.333 2.905 10.250 1.00 91.12 134 THR A CA 1
ATOM 1028 C C . THR A 1 134 ? -13.317 2.246 8.868 1.00 91.12 134 THR A C 1
ATOM 1030 O O . THR A 1 134 ? -14.228 2.477 8.077 1.00 91.12 134 THR A O 1
ATOM 1033 N N . GLY A 1 135 ? -12.300 1.436 8.555 1.00 88.00 135 GLY A N 1
ATOM 1034 C CA . GLY A 1 135 ? -12.161 0.761 7.263 1.00 88.00 135 GLY A CA 1
ATOM 1035 C C . GLY A 1 135 ? -11.673 1.658 6.119 1.00 88.00 135 GLY A C 1
ATOM 1036 O O . GLY A 1 135 ? -11.744 1.257 4.960 1.00 88.00 135 GLY A O 1
ATOM 1037 N N . VAL A 1 136 ? -11.163 2.860 6.408 1.00 91.31 136 VAL A N 1
ATOM 1038 C CA . VAL A 1 136 ? -10.564 3.749 5.391 1.00 91.31 136 VAL A CA 1
ATOM 1039 C C . VAL A 1 136 ? -9.174 3.252 4.988 1.00 91.31 136 VAL A C 1
ATOM 1041 O O . VAL A 1 136 ? -8.798 3.286 3.808 1.00 91.31 136 VAL A O 1
ATOM 1044 N N . LEU A 1 137 ? -8.412 2.772 5.972 1.00 93.56 137 LEU A N 1
ATOM 1045 C CA . LEU A 1 137 ? -7.088 2.194 5.785 1.00 93.56 137 LEU A CA 1
ATOM 1046 C C . LEU A 1 137 ? -7.106 0.699 6.068 1.00 93.56 137 LEU A C 1
ATOM 1048 O O . LEU A 1 137 ? -7.837 0.210 6.927 1.00 93.56 137 LEU A O 1
ATOM 1052 N N . ARG A 1 138 ? -6.228 -0.028 5.382 1.00 92.50 138 ARG A N 1
ATOM 1053 C CA . ARG A 1 138 ? -5.949 -1.426 5.684 1.00 92.50 138 ARG A CA 1
ATOM 1054 C C . ARG A 1 138 ? -4.474 -1.604 5.989 1.00 92.50 138 ARG A C 1
ATOM 1056 O O . ARG A 1 138 ? -3.614 -1.252 5.183 1.00 92.50 138 ARG A O 1
ATOM 1063 N N . ARG A 1 139 ? -4.202 -2.154 7.170 1.00 92.25 139 ARG A N 1
ATOM 1064 C CA . ARG A 1 139 ? -2.860 -2.523 7.619 1.00 92.25 139 ARG A CA 1
ATOM 1065 C C . ARG A 1 139 ? -2.467 -3.856 6.984 1.00 92.25 139 ARG A C 1
ATOM 1067 O O . ARG A 1 139 ? -3.255 -4.803 6.979 1.00 92.25 139 ARG A O 1
ATOM 1074 N N . ILE A 1 140 ? -1.266 -3.909 6.424 1.00 89.94 140 ILE A N 1
ATOM 1075 C CA . ILE A 1 140 ? -0.703 -5.076 5.747 1.00 89.94 140 ILE A CA 1
ATOM 1076 C C . ILE A 1 140 ? 0.598 -5.437 6.454 1.00 89.94 140 ILE A C 1
ATOM 1078 O O . ILE A 1 140 ?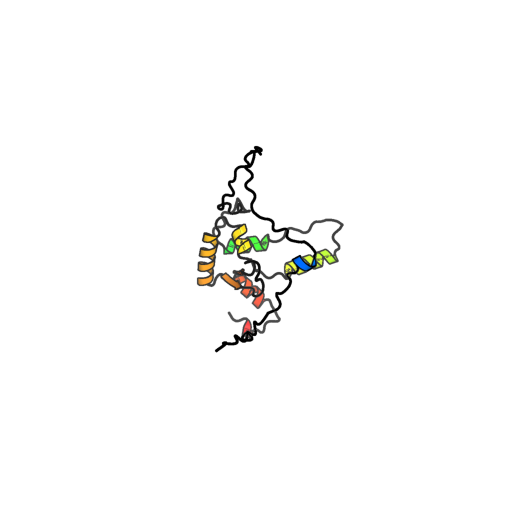 1.471 -4.591 6.650 1.00 89.94 140 ILE A O 1
ATOM 1082 N N . ILE A 1 141 ? 0.712 -6.708 6.824 1.00 87.69 141 ILE A N 1
ATOM 1083 C CA . ILE A 1 141 ? 1.911 -7.281 7.426 1.00 87.69 141 ILE A CA 1
ATOM 1084 C C . ILE A 1 141 ? 2.528 -8.196 6.376 1.00 87.69 141 ILE A C 1
ATOM 1086 O O . ILE A 1 141 ? 1.876 -9.125 5.904 1.00 87.69 141 ILE A O 1
ATOM 1090 N N . LEU A 1 142 ? 3.770 -7.918 5.997 1.00 81.38 142 LEU A N 1
ATOM 1091 C CA . LEU A 1 142 ? 4.556 -8.745 5.093 1.00 81.38 142 LEU A CA 1
ATOM 1092 C C . LEU A 1 142 ? 5.339 -9.768 5.930 1.00 81.38 142 LEU A C 1
ATOM 1094 O O . LEU A 1 142 ? 6.328 -9.394 6.572 1.00 81.38 142 LEU A O 1
ATOM 1098 N N . PRO A 1 143 ? 4.911 -11.044 5.968 1.00 71.44 143 PRO A N 1
ATOM 1099 C CA . PRO A 1 143 ? 5.662 -12.079 6.667 1.00 71.44 143 PRO A CA 1
ATOM 1100 C C . PRO A 1 143 ? 7.018 -12.293 5.970 1.00 71.44 143 PRO A C 1
ATOM 1102 O O . PRO A 1 143 ? 7.101 -12.160 4.749 1.00 71.44 143 PRO A O 1
ATOM 1105 N N . HIS A 1 144 ? 8.053 -12.677 6.730 1.00 65.62 144 HIS A N 1
ATOM 1106 C CA . HIS A 1 144 ? 9.440 -12.940 6.276 1.00 65.62 144 HIS A CA 1
ATOM 1107 C C . HIS A 1 144 ? 10.364 -11.715 6.097 1.00 65.62 144 HIS A C 1
ATOM 1109 O O . HIS A 1 144 ? 11.350 -11.767 5.360 1.00 65.62 144 HIS A O 1
ATOM 1115 N N . ARG A 1 145 ? 10.067 -10.591 6.768 1.00 62.25 145 ARG A N 1
ATOM 1116 C CA . ARG A 1 145 ? 10.991 -9.445 6.901 1.00 62.25 145 ARG A CA 1
ATOM 1117 C C . ARG A 1 145 ? 11.415 -9.264 8.366 1.00 62.25 145 ARG A C 1
ATOM 1119 O O . ARG A 1 145 ? 11.238 -8.213 8.968 1.00 62.25 145 ARG A O 1
ATOM 1126 N N . ASP A 1 146 ? 11.939 -10.335 8.943 1.00 51.19 146 ASP A N 1
ATOM 1127 C CA . ASP A 1 146 ? 12.082 -10.613 10.381 1.00 51.19 146 ASP A CA 1
ATOM 1128 C C . ASP A 1 146 ? 13.270 -9.924 11.081 1.00 51.19 146 ASP A C 1
ATOM 1130 O O . ASP A 1 146 ? 13.382 -9.984 12.302 1.00 51.19 146 ASP A O 1
ATOM 1134 N N . ALA A 1 147 ? 14.122 -9.196 10.355 1.00 55.28 147 ALA A N 1
ATOM 1135 C CA . ALA A 1 147 ? 15.261 -8.494 10.960 1.00 55.28 147 ALA A CA 1
ATOM 1136 C C . ALA A 1 147 ? 15.016 -6.999 11.237 1.00 55.28 147 ALA A C 1
ATOM 1138 O O . ALA A 1 147 ? 15.806 -6.364 11.932 1.00 55.28 147 ALA A O 1
ATOM 1139 N N . SER A 1 148 ? 13.961 -6.396 10.683 1.00 53.34 148 SER A N 1
ATOM 1140 C CA . SER A 1 148 ? 13.707 -4.963 10.851 1.00 53.34 148 SER A CA 1
ATOM 1141 C C . SER A 1 148 ? 12.244 -4.666 10.541 1.00 53.34 148 SER A C 1
ATOM 1143 O O . SER A 1 148 ? 11.766 -5.080 9.486 1.00 53.34 148 SER A O 1
ATOM 1145 N N . ALA A 1 149 ? 11.558 -3.950 11.440 1.00 53.16 149 ALA A N 1
ATOM 1146 C CA . ALA A 1 149 ? 10.121 -3.614 11.493 1.00 53.16 149 ALA A CA 1
ATOM 1147 C C . ALA A 1 149 ? 9.498 -2.939 10.238 1.00 53.16 149 ALA A C 1
ATOM 1149 O O . ALA A 1 149 ? 8.396 -2.409 10.262 1.00 53.16 149 ALA A O 1
ATOM 1150 N N . ILE A 1 150 ? 10.191 -2.978 9.108 1.00 58.25 150 ILE A N 1
ATOM 1151 C CA . ILE A 1 150 ? 9.828 -2.466 7.785 1.00 58.25 150 ILE A CA 1
ATOM 1152 C C . ILE A 1 150 ? 8.823 -3.400 7.071 1.00 58.25 150 ILE A C 1
ATOM 1154 O O . ILE A 1 150 ? 8.373 -3.105 5.968 1.00 58.25 150 ILE A O 1
ATOM 1158 N N . GLY A 1 151 ? 8.478 -4.549 7.663 1.00 73.00 151 GLY A N 1
ATOM 1159 C CA . GLY A 1 151 ? 7.467 -5.463 7.120 1.00 73.00 151 GLY A CA 1
ATOM 1160 C C . GLY A 1 151 ? 6.030 -4.951 7.250 1.00 73.00 151 GLY A C 1
ATOM 1161 O O . GLY A 1 151 ? 5.122 -5.554 6.688 1.00 73.00 151 GLY A O 1
ATOM 1162 N N . GLU A 1 152 ? 5.807 -3.859 7.977 1.00 86.00 152 GLU A N 1
ATOM 1163 C CA . GLU A 1 152 ? 4.476 -3.316 8.207 1.00 86.00 152 GLU A CA 1
ATOM 1164 C C . GLU A 1 152 ? 4.203 -2.076 7.352 1.00 86.00 152 GLU A C 1
ATOM 1166 O O . GLU A 1 152 ? 5.026 -1.158 7.250 1.00 86.00 152 GLU A O 1
ATOM 1171 N N . GLY A 1 153 ? 3.016 -2.033 6.756 1.00 90.38 153 GLY A N 1
ATOM 1172 C CA . GLY A 1 153 ? 2.555 -0.860 6.034 1.00 90.38 153 GLY A CA 1
ATOM 1173 C C . GLY A 1 153 ? 1.047 -0.739 5.961 1.00 90.38 153 GLY A C 1
ATOM 1174 O O . GLY A 1 153 ? 0.294 -1.568 6.474 1.00 90.38 153 GLY A O 1
ATOM 1175 N N . VAL A 1 154 ? 0.618 0.334 5.317 1.00 93.06 154 VAL A N 1
ATOM 1176 C CA . VAL A 1 154 ? -0.782 0.708 5.165 1.00 93.06 154 VAL A CA 1
ATOM 1177 C C . VAL A 1 154 ? -1.097 1.001 3.708 1.00 93.06 154 VAL A C 1
ATOM 1179 O O . VAL A 1 154 ? -0.249 1.450 2.931 1.00 93.06 154 VAL A O 1
ATOM 1182 N N . VAL A 1 155 ? -2.346 0.733 3.346 1.00 93.56 155 VAL A N 1
ATOM 1183 C CA . VAL A 1 155 ? -2.908 1.008 2.025 1.00 93.56 155 VAL A CA 1
ATOM 1184 C C . VAL A 1 155 ? -4.275 1.654 2.206 1.00 93.56 155 VAL A C 1
ATOM 1186 O O . VAL A 1 155 ? -5.043 1.258 3.086 1.00 93.56 155 VAL A O 1
ATOM 1189 N N . LEU A 1 156 ? -4.598 2.632 1.360 1.00 93.88 156 LEU A N 1
ATOM 1190 C CA . LEU A 1 156 ? -5.955 3.163 1.280 1.00 93.88 156 LEU A CA 1
ATOM 1191 C C . LEU A 1 156 ? -6.872 2.147 0.608 1.00 93.88 156 LEU A C 1
ATOM 1193 O O . LEU A 1 156 ? -6.617 1.723 -0.521 1.00 93.88 156 LEU A O 1
ATOM 1197 N N . VAL A 1 157 ? -7.988 1.826 1.261 1.00 92.56 157 VAL A N 1
ATOM 1198 C CA . VAL A 1 157 ? -8.941 0.834 0.744 1.00 92.56 157 VAL A CA 1
ATOM 1199 C C . VAL A 1 157 ? -9.492 1.248 -0.623 1.00 92.56 157 VAL A C 1
ATOM 1201 O O . VAL A 1 157 ? -9.606 0.404 -1.507 1.00 92.56 157 VAL A O 1
ATOM 1204 N N . ARG A 1 158 ? -9.727 2.550 -0.849 1.00 91.56 158 ARG A N 1
ATOM 1205 C CA . ARG A 1 158 ? -10.183 3.080 -2.149 1.00 91.56 158 ARG A CA 1
ATOM 1206 C C . ARG A 1 158 ? -9.224 2.763 -3.304 1.00 91.56 158 ARG A C 1
ATOM 1208 O O . ARG A 1 158 ? -9.667 2.321 -4.361 1.00 91.56 158 ARG A O 1
ATOM 1215 N N . GLU A 1 159 ? -7.921 2.952 -3.093 1.00 90.00 159 GLU A N 1
ATOM 1216 C CA . GLU A 1 159 ? -6.902 2.716 -4.123 1.00 90.00 159 GLU A CA 1
ATOM 1217 C C . GLU A 1 159 ? -6.702 1.222 -4.335 1.00 90.00 159 GLU A C 1
ATOM 1219 O O . GLU A 1 159 ? -6.590 0.754 -5.465 1.00 90.00 159 GLU A O 1
ATOM 1224 N N . TRP A 1 160 ? -6.741 0.441 -3.257 1.00 89.56 160 TRP A N 1
ATOM 1225 C CA . TRP A 1 160 ? -6.644 -1.004 -3.376 1.00 89.56 160 TRP A CA 1
ATOM 1226 C C . TRP A 1 160 ? -7.831 -1.593 -4.147 1.00 89.56 160 TRP A C 1
ATOM 1228 O O . TRP A 1 160 ? -7.633 -2.372 -5.077 1.00 89.56 160 TRP A O 1
ATOM 1238 N N . ALA A 1 161 ? -9.055 -1.166 -3.832 1.00 89.81 161 ALA A N 1
ATOM 1239 C CA . ALA A 1 161 ? -10.255 -1.579 -4.553 1.00 89.81 161 ALA A CA 1
ATOM 1240 C C . ALA A 1 161 ? -10.213 -1.148 -6.026 1.00 89.81 161 ALA A C 1
ATOM 1242 O O . ALA A 1 161 ? -10.701 -1.858 -6.904 1.00 89.81 161 ALA A O 1
ATOM 1243 N N . ARG A 1 162 ? -9.620 0.010 -6.330 1.00 91.06 162 ARG A N 1
ATOM 1244 C CA . ARG A 1 162 ? -9.368 0.434 -7.710 1.00 91.06 162 ARG A CA 1
ATOM 1245 C C . ARG A 1 162 ? -8.415 -0.527 -8.425 1.00 91.06 162 ARG A C 1
ATOM 1247 O O . ARG A 1 162 ? -8.788 -1.047 -9.471 1.00 91.06 162 ARG A O 1
ATOM 1254 N N . VAL A 1 163 ? -7.254 -0.823 -7.841 1.00 89.06 163 VAL A N 1
ATOM 1255 C CA . VAL A 1 163 ? -6.266 -1.748 -8.428 1.00 89.06 163 VAL A CA 1
ATOM 1256 C C . VAL A 1 163 ? -6.863 -3.143 -8.640 1.00 89.06 163 VAL A C 1
ATOM 1258 O O . VAL A 1 163 ? -6.683 -3.738 -9.696 1.00 89.06 163 VAL A O 1
ATOM 1261 N N . VAL A 1 164 ? -7.621 -3.663 -7.671 1.00 89.81 164 VAL A N 1
ATOM 1262 C CA . VAL A 1 164 ? -8.284 -4.974 -7.790 1.00 89.81 164 VAL A CA 1
ATOM 1263 C C . VAL A 1 164 ? -9.315 -4.987 -8.921 1.00 89.81 164 VAL A C 1
ATOM 1265 O O . VAL A 1 164 ? -9.381 -5.966 -9.660 1.00 89.81 164 VAL A O 1
ATOM 1268 N N . ARG A 1 165 ? -10.085 -3.905 -9.101 1.00 89.19 165 ARG A N 1
ATOM 1269 C CA . ARG A 1 165 ? -11.062 -3.795 -10.197 1.00 89.19 165 ARG A CA 1
ATOM 1270 C C . ARG A 1 165 ? -10.400 -3.691 -11.569 1.00 89.19 165 ARG A C 1
ATOM 1272 O O . ARG A 1 165 ? -10.868 -4.336 -12.505 1.00 89.19 165 ARG A O 1
ATOM 1279 N N . GLU A 1 166 ? -9.318 -2.919 -11.673 1.00 89.12 166 GLU A N 1
ATOM 1280 C CA . GLU A 1 166 ? -8.550 -2.733 -12.913 1.00 89.12 166 GLU A CA 1
ATOM 1281 C C . GLU A 1 166 ? -7.813 -4.011 -13.354 1.00 89.12 166 GLU A C 1
ATOM 1283 O O . GLU A 1 166 ? -7.563 -4.199 -14.544 1.00 89.12 166 GLU A O 1
ATOM 1288 N N . ASN A 1 167 ? -7.501 -4.919 -12.424 1.00 87.81 167 ASN A N 1
ATOM 1289 C CA . ASN A 1 167 ? -6.846 -6.183 -12.749 1.00 87.81 167 ASN A CA 1
ATOM 1290 C C . ASN A 1 167 ? -7.797 -7.150 -13.474 1.00 87.81 167 ASN A C 1
ATOM 1292 O O . ASN A 1 167 ? -8.790 -7.620 -12.915 1.00 87.81 167 ASN A O 1
ATOM 1296 N N . GLY A 1 168 ? -7.463 -7.491 -14.720 1.00 86.62 168 GLY A N 1
ATOM 1297 C CA . GLY A 1 168 ? -8.212 -8.452 -15.539 1.00 86.62 168 GLY A CA 1
ATOM 1298 C C . GLY A 1 168 ? -8.058 -9.912 -15.102 1.00 86.62 168 GLY A C 1
ATOM 1299 O O . GLY A 1 168 ? -8.939 -10.719 -15.373 1.00 86.62 168 GLY A O 1
ATOM 1300 N N . ASP A 1 169 ? -6.980 -10.238 -14.385 1.00 88.38 169 ASP A N 1
ATOM 1301 C CA . ASP A 1 169 ? -6.651 -11.617 -13.994 1.00 88.38 169 ASP A CA 1
ATOM 1302 C C . ASP A 1 169 ? -7.466 -12.121 -12.793 1.00 88.38 169 ASP A C 1
ATOM 1304 O O . ASP A 1 169 ? -7.510 -13.319 -12.511 1.00 88.38 169 ASP A O 1
ATOM 1308 N N . ILE A 1 170 ? -8.100 -11.208 -12.053 1.00 86.88 170 ILE A N 1
ATOM 1309 C CA . ILE A 1 170 ? -8.896 -11.548 -10.875 1.00 86.88 170 ILE A CA 1
ATOM 1310 C C . ILE A 1 170 ? -10.325 -11.863 -11.345 1.00 86.88 170 ILE A C 1
ATOM 1312 O O . ILE A 1 170 ? -10.939 -11.016 -11.999 1.00 86.88 170 ILE A O 1
ATOM 1316 N N . PRO A 1 171 ? -10.887 -13.043 -11.023 1.00 87.75 171 PRO A N 1
ATOM 1317 C CA . PRO A 1 171 ? -12.254 -13.377 -11.405 1.00 87.75 171 PRO A CA 1
ATOM 1318 C C . PRO A 1 171 ? -13.255 -12.438 -10.719 1.00 87.75 171 PRO A C 1
ATOM 1320 O O . PRO A 1 171 ? -13.079 -12.071 -9.556 1.00 87.75 171 PRO A O 1
ATOM 1323 N N . GLU A 1 172 ? -14.335 -12.085 -11.420 1.00 85.50 172 GLU A N 1
ATOM 1324 C CA . GLU A 1 172 ? -15.330 -11.103 -10.953 1.00 85.50 172 GLU A CA 1
ATOM 1325 C C . GLU A 1 172 ? -15.965 -11.491 -9.608 1.00 85.50 172 GLU A C 1
ATOM 1327 O O . GLU A 1 172 ? -16.239 -10.637 -8.769 1.00 85.50 172 GLU A O 1
ATOM 1332 N N . SER A 1 173 ? -16.096 -12.793 -9.340 1.00 85.69 173 SER A N 1
ATOM 1333 C CA . SER A 1 173 ? -16.595 -13.321 -8.065 1.00 85.69 173 SER A CA 1
ATOM 1334 C C . SER A 1 173 ? -15.739 -12.935 -6.853 1.00 85.69 173 SER A C 1
ATOM 1336 O O . SER A 1 173 ? -16.238 -12.949 -5.733 1.00 85.69 173 SER A O 1
ATOM 1338 N N . LEU A 1 174 ? -14.455 -12.617 -7.058 1.00 82.88 174 LEU A N 1
ATOM 1339 C CA . LEU A 1 174 ? -13.523 -12.194 -6.007 1.00 82.88 174 LEU A CA 1
ATOM 1340 C C . LEU A 1 174 ? -13.327 -10.672 -5.956 1.00 82.88 174 LEU A C 1
ATOM 1342 O O . LEU A 1 174 ? -12.663 -10.182 -5.045 1.00 82.88 174 LEU A O 1
ATOM 1346 N N . LYS A 1 175 ? -13.887 -9.918 -6.911 1.00 81.50 175 LYS A N 1
ATOM 1347 C CA . LYS A 1 175 ? -13.809 -8.447 -6.943 1.00 81.50 175 LYS A CA 1
ATOM 1348 C C . LYS A 1 175 ? -14.861 -7.761 -6.068 1.00 81.50 175 LYS A C 1
ATOM 1350 O O . LYS A 1 175 ? -14.802 -6.544 -5.906 1.00 81.50 175 LYS A O 1
ATOM 1355 N N . GLY A 1 176 ? -15.791 -8.526 -5.495 1.00 65.81 176 GLY A N 1
ATOM 1356 C CA . GLY A 1 176 ? -16.779 -8.031 -4.543 1.00 65.81 176 GLY A CA 1
ATOM 1357 C C . GLY A 1 176 ? -16.147 -7.677 -3.198 1.00 65.81 176 GLY A C 1
ATOM 1358 O O . GLY A 1 176 ? -15.804 -8.567 -2.418 1.00 65.81 176 GLY A O 1
ATOM 1359 N N . ILE A 1 177 ? -16.023 -6.377 -2.935 1.00 52.09 177 ILE A N 1
ATOM 1360 C CA . ILE A 1 177 ? -16.039 -5.788 -1.590 1.00 52.09 177 ILE A CA 1
ATOM 1361 C C . ILE A 1 177 ? -17.294 -4.929 -1.514 1.00 52.09 177 ILE A C 1
ATOM 1363 O O . ILE A 1 177 ? -17.492 -4.133 -2.462 1.00 52.09 177 ILE A O 1
#

Sequence (177 aa):
MSLHATPAHSSRITKPRRKSGLAALGLKRKTSSPSNITPKQLSLPSEPSAYNDEQQPPSLLTDLKLCDIPEFITTMQTHTFSPLPKSPSLSSTLTSRILNHRRLLPPFISIAHLHAVSHSATRVDREISALVNTGVLRRIILPHRDASAIGEGVVLVREWARVVRENGDIPESLKGI

Secondary structure (DSSP, 8-state):
-----PPP------PPPPPPHHHHTT--------------------------TT-PPPPS-SS-----HHHHHHHHHHHSSPPPP--TTS-HHHHHHHHHHHHTS-S-EEHHHHHHHSS-HHHHHHHHHHHHHTTSEEEEE-TT-TTSGGGEEEEEHHHHHHHHHH-TTS-GGG---

Radius of gyration: 30.5 Å; chains: 1; bounding box: 65×79×81 Å

Organism: Cochliobolus sativus (NCBI:txid45130)